Protein AF-A0A519S157-F1 (afdb_monomer_lite)

Radius of gyration: 17.1 Å; chains: 1; bounding box: 43×24×49 Å

Structure (mmCIF, N/CA/C/O backbone):
data_AF-A0A519S157-F1
#
_entry.id   AF-A0A519S157-F1
#
loop_
_atom_site.group_PDB
_atom_site.id
_atom_site.type_symbol
_atom_site.label_atom_id
_atom_site.label_alt_id
_atom_site.label_comp_id
_atom_site.label_asym_id
_atom_site.label_entity_id
_atom_site.label_seq_id
_atom_site.pdbx_PDB_ins_code
_atom_site.Cartn_x
_atom_site.Cartn_y
_atom_site.Cartn_z
_atom_site.occupancy
_atom_site.B_iso_or_equiv
_atom_site.auth_seq_id
_atom_site.auth_comp_id
_atom_site.auth_asym_id
_atom_site.auth_atom_id
_atom_site.pdbx_PDB_model_num
ATOM 1 N N . MET A 1 1 ? 5.320 10.542 27.403 1.00 46.16 1 MET A N 1
ATOM 2 C CA . MET A 1 1 ? 4.345 10.479 26.298 1.00 46.16 1 MET A CA 1
ATOM 3 C C . MET A 1 1 ? 3.228 9.518 26.673 1.00 46.16 1 MET A C 1
ATOM 5 O O . MET A 1 1 ? 3.499 8.552 27.375 1.00 46.16 1 MET A O 1
ATOM 9 N N . SER A 1 2 ? 1.972 9.806 26.316 1.00 42.75 2 SER A N 1
ATOM 10 C CA . SER A 1 2 ? 0.871 8.873 26.590 1.00 42.75 2 SER A CA 1
ATOM 11 C C . SER A 1 2 ? 1.069 7.610 25.748 1.00 42.75 2 SER A C 1
ATOM 13 O O . SER A 1 2 ? 1.228 7.759 24.534 1.00 42.75 2 SER A O 1
ATOM 15 N N . PRO A 1 3 ? 1.040 6.398 26.328 1.00 54.56 3 PRO A N 1
ATOM 16 C CA . PRO A 1 3 ? 1.177 5.179 25.544 1.00 54.56 3 PRO A CA 1
ATOM 17 C C . PRO A 1 3 ? 0.102 5.160 24.453 1.00 54.56 3 PRO A C 1
ATOM 19 O O . PRO A 1 3 ? -1.083 5.372 24.733 1.00 54.56 3 PRO A O 1
ATOM 22 N N . ASN A 1 4 ? 0.523 4.974 23.198 1.00 62.78 4 ASN A N 1
ATOM 23 C CA . ASN A 1 4 ? -0.400 4.874 22.073 1.00 62.78 4 ASN A CA 1
ATOM 24 C C . ASN A 1 4 ? -1.435 3.787 22.382 1.00 62.78 4 ASN A C 1
ATOM 26 O O . ASN A 1 4 ? -1.104 2.705 22.860 1.00 62.78 4 ASN A O 1
ATOM 30 N N . LYS A 1 5 ? -2.716 4.077 22.155 1.00 68.06 5 LYS A N 1
ATOM 31 C CA . LYS A 1 5 ? -3.779 3.110 22.436 1.00 68.06 5 LYS A CA 1
ATOM 32 C C . LYS A 1 5 ? -3.758 2.023 21.361 1.00 68.06 5 LYS A C 1
ATOM 34 O O . LYS A 1 5 ? -3.735 2.335 20.172 1.00 68.06 5 LYS A O 1
ATOM 39 N N . ARG A 1 6 ? -3.803 0.748 21.765 1.00 70.00 6 ARG A N 1
ATOM 40 C CA . ARG A 1 6 ? -3.914 -0.379 20.823 1.00 70.00 6 ARG A CA 1
ATOM 41 C C . ARG A 1 6 ? -5.154 -0.204 19.939 1.00 70.00 6 ARG A C 1
ATOM 43 O O . ARG A 1 6 ? -6.242 0.090 20.438 1.00 70.00 6 ARG A O 1
ATOM 50 N N . LEU A 1 7 ? -4.985 -0.405 18.633 1.00 73.69 7 LEU A N 1
ATOM 51 C CA . LEU A 1 7 ? -6.101 -0.421 17.692 1.00 73.69 7 LEU A CA 1
ATOM 52 C C . LEU A 1 7 ? -6.994 -1.627 17.982 1.00 73.69 7 LEU A C 1
ATOM 54 O O . LEU A 1 7 ? -6.506 -2.746 18.142 1.00 73.69 7 LEU A O 1
ATOM 58 N N . VAL A 1 8 ? -8.302 -1.393 18.039 1.00 75.62 8 VAL A N 1
ATOM 59 C CA . VAL A 1 8 ? -9.290 -2.439 18.311 1.00 75.62 8 VAL A CA 1
ATOM 60 C C . VAL A 1 8 ? -9.850 -2.949 16.989 1.00 75.62 8 VAL A C 1
ATOM 62 O O . VAL A 1 8 ? -10.338 -2.177 16.157 1.00 75.62 8 VAL A O 1
ATOM 65 N N . VAL A 1 9 ? -9.784 -4.266 16.800 1.00 76.88 9 VAL A N 1
ATOM 66 C CA . VAL A 1 9 ? -10.359 -4.938 15.630 1.00 76.88 9 VAL A CA 1
ATOM 67 C C . VAL A 1 9 ? -11.872 -4.696 15.599 1.00 76.88 9 VAL A C 1
ATOM 69 O O . VAL A 1 9 ? -12.538 -4.738 16.628 1.00 76.88 9 VAL A O 1
ATOM 72 N N . GLY A 1 10 ? -12.414 -4.392 14.417 1.00 76.38 10 GLY A N 1
ATOM 73 C CA . GLY A 1 10 ? -13.846 -4.127 14.226 1.00 76.38 10 GLY A CA 1
ATOM 74 C C . GLY A 1 10 ? -14.266 -2.655 14.309 1.00 76.38 10 GLY A C 1
ATOM 75 O O . GLY A 1 10 ? -15.395 -2.341 13.956 1.00 76.38 10 GLY A O 1
ATOM 76 N N . GLN A 1 11 ? -13.374 -1.722 14.673 1.00 82.81 11 GLN A N 1
ATOM 77 C CA . GLN A 1 11 ? -13.687 -0.278 14.662 1.00 82.81 11 GLN A CA 1
ATOM 78 C C . GLN A 1 11 ? -13.538 0.392 13.280 1.00 82.81 11 GLN A C 1
ATOM 80 O O . GLN A 1 11 ? -13.684 1.608 13.160 1.00 82.81 11 GLN A O 1
ATOM 85 N N . GLY A 1 12 ? -13.180 -0.366 12.240 1.00 82.69 12 GLY A N 1
ATOM 86 C CA . GLY A 1 12 ? -12.928 0.127 10.878 1.00 82.69 12 GLY A CA 1
ATOM 87 C C . GLY A 1 12 ? -11.591 0.853 10.680 1.00 82.69 12 GLY A C 1
ATOM 88 O O . GLY A 1 12 ? -11.103 0.913 9.560 1.00 82.69 12 GLY A O 1
ATOM 89 N N . GLN A 1 13 ? -10.929 1.312 11.748 1.00 85.12 13 GLN A N 1
ATOM 90 C CA . GLN A 1 13 ? -9.634 2.007 11.658 1.00 85.12 13 GLN A CA 1
ATOM 91 C C . GLN A 1 13 ? -8.545 1.172 10.968 1.00 85.12 13 GLN A C 1
ATOM 93 O O . GLN A 1 13 ? -7.842 1.681 10.103 1.00 85.12 13 GLN A O 1
ATOM 98 N N . ILE A 1 14 ? -8.432 -0.116 11.316 1.00 86.88 14 ILE A N 1
ATOM 99 C CA . ILE A 1 14 ? -7.435 -1.027 10.729 1.00 86.88 14 ILE A CA 1
ATOM 100 C C . ILE A 1 14 ? -7.670 -1.176 9.223 1.00 86.88 14 ILE A C 1
ATOM 102 O O . ILE A 1 14 ? -6.740 -1.014 8.442 1.00 86.88 14 ILE A O 1
ATOM 106 N N . SER A 1 15 ? -8.918 -1.410 8.807 1.00 88.62 15 SER A N 1
ATOM 107 C CA . SER A 1 15 ? -9.288 -1.486 7.390 1.00 88.62 15 SER A CA 1
ATOM 108 C C . SER A 1 15 ? -8.982 -0.174 6.659 1.00 88.62 15 SER A C 1
ATOM 110 O O . SER A 1 15 ? -8.485 -0.199 5.539 1.00 88.62 15 SER A O 1
ATOM 112 N N . GLY A 1 16 ? -9.192 0.975 7.309 1.00 90.00 16 GLY A N 1
ATOM 113 C CA . GLY A 1 16 ? -8.813 2.280 6.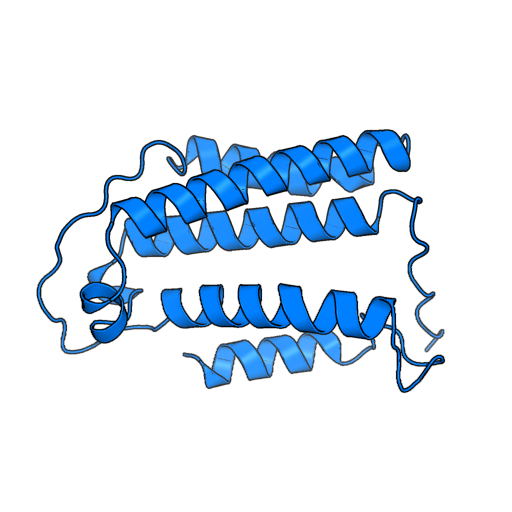764 1.00 90.00 16 GLY A CA 1
ATOM 114 C C . GLY A 1 16 ? -7.310 2.403 6.515 1.00 90.00 16 GLY A C 1
ATOM 115 O O . GLY A 1 16 ? -6.901 2.800 5.428 1.00 90.00 16 GLY A O 1
ATOM 116 N N . TYR A 1 17 ? -6.481 2.005 7.485 1.00 90.38 17 TYR A N 1
ATOM 117 C CA . TYR A 1 17 ? -5.025 2.020 7.324 1.00 90.38 17 TYR A CA 1
ATOM 118 C C . TYR A 1 17 ? -4.538 1.058 6.239 1.00 90.38 17 TYR A C 1
ATOM 120 O O . TYR A 1 17 ? -3.687 1.446 5.445 1.00 90.38 17 TYR A O 1
ATOM 128 N N . ILE A 1 18 ? -5.106 -0.150 6.154 1.00 91.06 18 ILE A N 1
ATOM 129 C CA . ILE A 1 18 ? -4.779 -1.113 5.090 1.00 91.06 18 ILE A CA 1
ATOM 130 C C . ILE A 1 18 ? -5.131 -0.530 3.717 1.00 91.06 18 ILE A C 1
ATOM 132 O O . ILE A 1 18 ? -4.332 -0.615 2.789 1.00 91.06 18 ILE A O 1
ATOM 136 N N . SER A 1 19 ? -6.297 0.108 3.590 1.00 93.94 19 SER A N 1
ATOM 137 C CA . SER A 1 19 ? -6.708 0.760 2.345 1.00 93.94 19 SER A CA 1
ATOM 138 C C . SER A 1 19 ? -5.722 1.848 1.912 1.00 93.94 19 SER A C 1
ATOM 140 O O . SER A 1 19 ? -5.264 1.833 0.770 1.00 93.94 19 SER A O 1
ATOM 142 N N . ILE A 1 20 ? -5.347 2.746 2.832 1.00 93.75 20 ILE A N 1
ATOM 143 C CA . ILE A 1 20 ? -4.366 3.808 2.568 1.00 93.75 20 ILE A CA 1
ATOM 144 C C . ILE A 1 20 ? -3.022 3.206 2.157 1.00 93.75 20 ILE A C 1
ATOM 146 O O . ILE A 1 20 ? -2.451 3.633 1.160 1.00 93.75 20 ILE A O 1
ATOM 150 N N . PHE A 1 21 ? -2.539 2.206 2.894 1.00 93.94 21 PHE A N 1
ATOM 151 C CA . PHE A 1 21 ? -1.276 1.533 2.606 1.00 93.94 21 PHE A CA 1
ATOM 152 C C . PHE A 1 21 ? -1.256 0.952 1.187 1.00 93.94 21 PHE A C 1
ATOM 154 O O . PHE A 1 21 ? -0.382 1.299 0.398 1.00 93.94 21 PHE A O 1
ATOM 161 N N . LEU A 1 22 ? -2.266 0.155 0.827 1.00 94.69 22 LEU A N 1
ATOM 162 C CA . LEU A 1 22 ? -2.370 -0.439 -0.508 1.00 94.69 22 LEU A CA 1
ATOM 163 C C . LEU A 1 22 ? -2.496 0.620 -1.613 1.00 94.69 22 LEU A C 1
ATOM 165 O O . LEU A 1 22 ? -1.893 0.468 -2.670 1.00 94.69 22 LEU A O 1
ATOM 169 N N . ALA A 1 23 ? -3.231 1.710 -1.368 1.00 94.38 23 ALA A N 1
ATOM 170 C CA . ALA A 1 23 ? -3.355 2.800 -2.334 1.00 94.38 23 ALA A CA 1
ATOM 171 C C . ALA A 1 23 ? -2.022 3.526 -2.569 1.00 94.38 23 ALA A C 1
ATOM 173 O O . ALA A 1 23 ? -1.694 3.857 -3.706 1.00 94.38 23 ALA A O 1
ATOM 174 N N . VAL A 1 24 ? -1.237 3.755 -1.510 1.00 95.06 24 VAL A N 1
ATOM 175 C CA . VAL A 1 24 ? 0.100 4.356 -1.623 1.00 95.06 24 VAL A CA 1
ATOM 176 C C . VAL A 1 24 ? 1.036 3.439 -2.408 1.00 95.06 24 VAL A C 1
ATOM 178 O O . VAL A 1 24 ? 1.716 3.918 -3.311 1.00 95.06 24 VAL A O 1
ATOM 181 N N . LEU A 1 25 ? 1.038 2.131 -2.129 1.00 94.19 25 LEU A N 1
ATOM 182 C CA . LEU A 1 25 ? 1.843 1.177 -2.899 1.00 94.19 25 LEU A CA 1
ATOM 183 C C . LEU A 1 25 ? 1.433 1.140 -4.375 1.00 94.19 25 LEU A C 1
ATOM 185 O O . LEU A 1 25 ? 2.304 1.134 -5.240 1.00 94.19 25 LEU A O 1
ATOM 189 N N . ALA A 1 26 ? 0.131 1.178 -4.673 1.00 92.88 26 ALA A N 1
ATOM 190 C CA . ALA A 1 26 ? -0.359 1.243 -6.048 1.00 92.88 26 ALA A CA 1
ATOM 191 C C . ALA A 1 26 ? 0.129 2.516 -6.762 1.00 92.88 26 ALA A C 1
ATOM 193 O O . ALA A 1 26 ? 0.634 2.438 -7.878 1.00 92.88 26 ALA A O 1
ATOM 194 N N . LEU A 1 27 ? 0.065 3.680 -6.104 1.00 93.56 27 LEU A N 1
ATOM 195 C CA . LEU A 1 27 ? 0.595 4.934 -6.654 1.00 93.56 27 LEU A CA 1
ATOM 196 C C . LEU A 1 27 ? 2.100 4.851 -6.939 1.00 93.56 27 LEU A C 1
ATOM 198 O O . LEU A 1 27 ? 2.539 5.270 -8.009 1.00 93.56 27 LEU A O 1
ATOM 202 N N . LEU A 1 28 ? 2.886 4.289 -6.016 1.00 92.00 28 LEU A N 1
ATOM 203 C CA . LEU A 1 28 ? 4.321 4.092 -6.228 1.00 92.00 28 LEU A CA 1
ATOM 204 C C . LEU A 1 28 ? 4.593 3.103 -7.368 1.00 92.00 28 LEU A C 1
ATOM 206 O O . LEU A 1 28 ? 5.463 3.349 -8.199 1.00 92.00 28 LEU A O 1
ATOM 210 N N . GLY A 1 29 ? 3.816 2.026 -7.470 1.00 89.56 29 GLY A N 1
ATOM 211 C CA . GLY A 1 29 ? 3.963 1.068 -8.558 1.00 89.56 29 GLY A CA 1
ATOM 212 C C . GLY A 1 29 ? 3.621 1.675 -9.925 1.00 89.56 29 GLY A C 1
ATOM 213 O O . GLY A 1 29 ? 4.321 1.396 -10.892 1.00 89.56 29 GLY A O 1
ATOM 214 N N . ILE A 1 30 ? 2.635 2.577 -10.029 1.00 89.81 30 ILE A N 1
ATOM 215 C CA . ILE A 1 30 ? 2.366 3.320 -11.280 1.00 89.81 30 ILE A CA 1
ATOM 216 C C . ILE A 1 30 ? 3.589 4.132 -11.710 1.00 89.81 30 ILE A C 1
ATOM 218 O O . ILE A 1 30 ? 3.881 4.209 -12.907 1.00 89.81 30 ILE A O 1
ATOM 222 N N . LEU A 1 31 ? 4.318 4.724 -10.757 1.00 88.38 31 LEU A N 1
ATOM 223 C CA . LEU A 1 31 ? 5.572 5.411 -11.062 1.00 88.38 31 LEU A CA 1
ATOM 224 C C . LEU A 1 31 ? 6.602 4.426 -11.623 1.00 88.38 31 LEU A C 1
ATOM 226 O O . LEU A 1 31 ? 7.231 4.742 -12.633 1.00 88.38 31 LEU A O 1
ATOM 230 N N . CYS A 1 32 ? 6.721 3.226 -11.042 1.00 86.81 32 CYS A N 1
ATOM 231 C CA . CYS A 1 32 ? 7.585 2.167 -11.572 1.00 86.81 32 CYS A CA 1
ATOM 232 C C . CYS A 1 32 ? 7.224 1.790 -13.016 1.00 86.81 32 CYS A C 1
ATOM 234 O O . CYS A 1 32 ? 8.119 1.614 -13.837 1.00 86.81 32 CYS A O 1
ATOM 236 N N . PHE A 1 33 ? 5.936 1.737 -13.359 1.00 82.75 33 PHE A N 1
ATOM 237 C CA . PHE A 1 33 ? 5.489 1.448 -14.724 1.00 82.75 33 PHE A CA 1
ATOM 238 C C . PHE A 1 33 ? 5.683 2.605 -15.713 1.00 82.75 33 PHE A C 1
ATOM 240 O O . PHE A 1 33 ? 5.932 2.358 -16.893 1.00 82.75 33 PHE A O 1
ATOM 247 N N . HIS A 1 34 ? 5.616 3.859 -15.259 1.00 84.25 34 HIS A N 1
ATOM 248 C CA . HIS A 1 34 ? 5.910 5.027 -16.100 1.00 84.25 34 HIS A CA 1
ATOM 249 C C . HIS A 1 34 ? 7.412 5.216 -16.341 1.00 84.25 34 HIS A C 1
ATOM 251 O O . HIS A 1 34 ? 7.820 5.618 -17.433 1.00 84.25 34 HIS A O 1
ATOM 257 N N . TYR A 1 35 ? 8.242 4.918 -15.337 1.00 83.38 35 TYR A N 1
ATOM 258 C CA . TYR A 1 35 ? 9.698 5.074 -15.399 1.00 83.38 35 TYR A CA 1
ATOM 259 C C . TYR A 1 35 ? 10.448 3.769 -15.097 1.00 83.38 35 TYR A C 1
ATOM 261 O O . TYR A 1 35 ? 11.332 3.754 -14.233 1.00 83.38 35 TYR A O 1
ATOM 269 N N . PRO A 1 36 ? 10.168 2.682 -15.839 1.00 79.88 36 PRO A N 1
ATOM 270 C CA . PRO A 1 36 ? 10.721 1.363 -15.557 1.00 79.88 36 PRO A CA 1
ATOM 271 C C . PRO A 1 36 ? 12.245 1.376 -15.567 1.00 79.88 36 PRO A C 1
ATOM 273 O O . PRO A 1 36 ? 12.866 0.830 -14.666 1.00 79.88 36 PRO A O 1
ATOM 276 N N . GLU A 1 37 ? 12.870 2.087 -16.505 1.00 79.19 37 GLU A N 1
ATOM 277 C CA . GLU A 1 37 ? 14.333 2.097 -16.652 1.00 79.19 37 GLU A CA 1
ATOM 278 C C . GLU A 1 37 ? 15.065 2.646 -15.424 1.00 79.19 37 GLU A C 1
ATOM 280 O O . GLU A 1 37 ? 16.193 2.238 -15.163 1.00 79.19 37 GLU A O 1
ATOM 285 N N . LYS A 1 38 ? 14.418 3.559 -14.689 1.00 80.88 38 LYS A N 1
ATOM 286 C CA . LYS A 1 38 ? 15.003 4.261 -13.545 1.00 80.88 38 LYS A CA 1
ATOM 287 C C . LYS A 1 38 ? 14.545 3.700 -12.208 1.00 80.88 38 LYS A C 1
ATOM 289 O O . LYS A 1 38 ? 15.298 3.823 -11.259 1.00 80.88 38 LYS A O 1
ATOM 294 N N . LEU A 1 39 ? 13.334 3.148 -12.124 1.00 81.38 39 LEU A N 1
ATOM 295 C CA . LEU A 1 39 ? 12.687 2.786 -10.855 1.00 81.38 39 LEU A CA 1
ATOM 296 C C . LEU A 1 39 ? 12.547 1.273 -10.626 1.00 81.38 39 LEU A C 1
ATOM 298 O O . LEU A 1 39 ? 12.030 0.865 -9.590 1.00 81.38 39 LEU A O 1
ATOM 302 N N . THR A 1 40 ? 12.954 0.445 -11.594 1.00 78.44 40 THR A N 1
ATOM 303 C CA . THR A 1 40 ? 12.827 -1.016 -11.486 1.00 78.44 40 THR A CA 1
ATOM 304 C C . THR A 1 40 ? 14.160 -1.728 -11.623 1.00 78.44 40 THR A C 1
ATOM 306 O O . THR A 1 40 ? 15.009 -1.328 -12.429 1.00 78.44 40 THR A O 1
ATOM 309 N N . THR A 1 41 ? 14.307 -2.807 -10.866 1.00 76.50 41 THR A N 1
ATOM 310 C CA . THR A 1 41 ? 15.513 -3.623 -10.773 1.00 76.50 41 THR A CA 1
ATOM 311 C C . THR A 1 41 ? 15.586 -4.612 -11.946 1.00 76.50 41 THR A C 1
ATOM 313 O O . THR A 1 41 ? 14.629 -5.351 -12.186 1.00 76.50 41 THR A O 1
ATOM 316 N N . PRO A 1 42 ? 16.694 -4.666 -12.712 1.00 67.69 42 PRO A N 1
ATOM 317 C CA . PRO A 1 42 ? 16.804 -5.519 -13.894 1.00 67.69 42 PRO A CA 1
ATOM 318 C C . PRO A 1 42 ? 16.6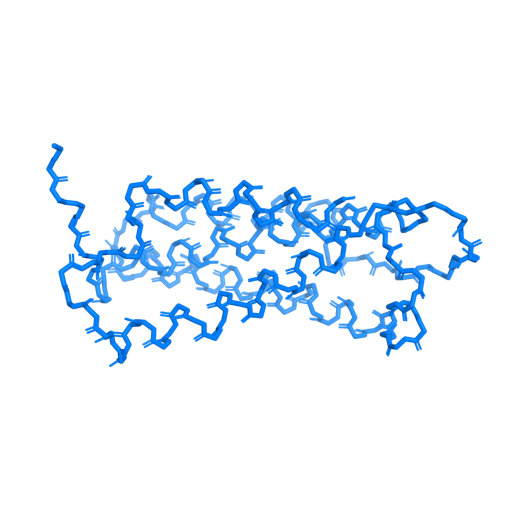18 -7.013 -13.609 1.00 67.69 42 PRO A C 1
ATOM 320 O O . PRO A 1 42 ? 16.013 -7.695 -14.432 1.00 67.69 42 PRO A O 1
ATOM 323 N N . GLU A 1 43 ? 17.086 -7.517 -12.459 1.00 65.88 43 GLU A N 1
ATOM 324 C CA . GLU A 1 43 ? 16.916 -8.933 -12.092 1.00 65.88 43 GLU A CA 1
ATOM 325 C C . GLU A 1 43 ? 15.437 -9.308 -11.906 1.00 65.88 43 GLU A C 1
ATOM 327 O O . GLU A 1 43 ? 15.009 -10.405 -12.259 1.00 65.88 43 GLU A O 1
ATOM 332 N N . PHE A 1 44 ? 14.629 -8.367 -11.418 1.00 63.38 44 PHE A N 1
ATOM 333 C CA . PHE A 1 44 ? 13.197 -8.556 -11.203 1.00 63.38 44 PHE A CA 1
ATOM 334 C C . PHE A 1 44 ? 12.399 -8.595 -12.511 1.00 63.38 44 PHE A C 1
ATOM 336 O O . PHE A 1 44 ? 11.380 -9.282 -12.589 1.00 63.38 44 PHE A O 1
ATOM 343 N N . ARG A 1 45 ? 12.904 -7.950 -13.571 1.00 65.25 45 ARG A N 1
ATOM 344 C CA . ARG A 1 45 ? 12.305 -7.998 -14.918 1.00 65.25 45 ARG A CA 1
ATOM 345 C C . ARG A 1 45 ? 12.477 -9.352 -15.608 1.00 65.25 45 ARG A C 1
ATOM 347 O O . ARG A 1 45 ? 11.722 -9.655 -16.523 1.00 65.25 45 ARG A O 1
ATOM 354 N N . GLU A 1 46 ? 13.465 -10.152 -15.201 1.00 63.34 46 GLU A N 1
ATOM 355 C CA . GLU A 1 46 ? 13.669 -11.503 -15.745 1.00 63.34 46 GLU A CA 1
ATOM 356 C C . GLU A 1 46 ? 12.764 -12.543 -15.062 1.00 63.34 46 GLU A C 1
ATOM 358 O O . GLU A 1 46 ? 12.445 -13.568 -15.663 1.00 63.34 46 GLU A O 1
ATOM 363 N N . ILE A 1 47 ? 12.328 -12.277 -13.825 1.00 66.69 47 ILE A N 1
ATOM 364 C CA . ILE A 1 47 ? 11.543 -13.215 -13.008 1.00 66.69 47 ILE A CA 1
ATOM 365 C C . ILE A 1 47 ? 10.042 -12.912 -13.087 1.00 66.69 47 ILE A C 1
ATOM 367 O O . ILE A 1 47 ? 9.227 -13.837 -13.128 1.00 66.69 47 ILE A O 1
ATOM 371 N N . TYR A 1 48 ? 9.655 -11.636 -13.101 1.00 67.88 48 TYR A N 1
ATOM 372 C CA . TYR A 1 48 ? 8.251 -11.240 -13.132 1.00 67.88 48 TYR A CA 1
ATOM 373 C C . TYR A 1 48 ? 7.792 -10.887 -14.540 1.00 67.88 48 TYR A C 1
ATOM 375 O O . TYR A 1 48 ? 8.309 -9.974 -15.180 1.00 67.88 48 TYR A O 1
ATOM 383 N N . THR A 1 49 ? 6.764 -11.596 -15.010 1.00 71.50 49 THR A N 1
ATOM 384 C CA . THR A 1 49 ? 6.074 -11.235 -16.248 1.00 71.50 49 THR A CA 1
ATOM 385 C C . THR A 1 49 ? 5.261 -9.961 -16.042 1.00 71.50 49 THR A C 1
ATOM 387 O O . THR A 1 49 ? 4.745 -9.700 -14.951 1.00 71.50 49 THR A O 1
ATOM 390 N N . LYS A 1 50 ? 5.112 -9.181 -17.115 1.00 74.56 50 LYS A N 1
ATOM 391 C CA . LYS A 1 50 ? 4.279 -7.969 -17.157 1.00 74.56 50 LYS A CA 1
ATOM 392 C C . LYS A 1 50 ? 2.878 -8.237 -16.611 1.00 74.56 50 LYS A C 1
ATOM 394 O O . LYS A 1 50 ? 2.453 -7.567 -15.676 1.00 74.56 50 LYS A O 1
ATOM 399 N N . ASP A 1 51 ? 2.262 -9.316 -17.087 1.00 79.06 51 ASP A N 1
ATOM 400 C CA . ASP A 1 51 ? 0.945 -9.786 -16.663 1.00 79.06 51 ASP A CA 1
ATOM 401 C C . ASP A 1 51 ? 0.862 -9.991 -15.142 1.00 79.06 51 ASP A C 1
ATOM 403 O O . ASP A 1 51 ? -0.129 -9.629 -14.512 1.00 79.06 51 ASP A O 1
ATOM 407 N N . SER A 1 52 ? 1.915 -10.531 -14.515 1.00 83.25 52 SER A N 1
ATOM 408 C CA . SER A 1 52 ? 1.935 -10.748 -13.062 1.00 83.25 52 SER A CA 1
ATOM 409 C C . SER A 1 52 ? 1.916 -9.426 -12.293 1.00 83.25 52 SER A C 1
ATOM 411 O O . SER A 1 52 ? 1.239 -9.313 -11.270 1.00 83.25 52 SER A O 1
ATOM 413 N N . MET A 1 53 ? 2.642 -8.417 -12.780 1.00 82.88 53 MET A N 1
ATOM 414 C CA . MET A 1 53 ? 2.694 -7.094 -12.154 1.00 82.88 53 MET A CA 1
ATOM 415 C C . MET A 1 53 ? 1.407 -6.296 -12.392 1.00 82.88 53 MET A C 1
ATOM 417 O O . MET A 1 53 ? 0.951 -5.598 -11.487 1.00 82.88 53 MET A O 1
ATOM 421 N N . GLU A 1 54 ? 0.782 -6.441 -13.561 1.00 85.75 54 GLU A N 1
ATOM 422 C CA . GLU A 1 54 ? -0.538 -5.872 -13.858 1.00 85.75 54 GLU A CA 1
ATOM 423 C C . GLU A 1 54 ? -1.620 -6.477 -12.953 1.00 85.75 54 GLU A C 1
ATOM 425 O O . GLU A 1 54 ? -2.398 -5.745 -12.335 1.00 85.75 54 GLU A O 1
ATOM 430 N N . VAL A 1 55 ? -1.623 -7.803 -12.776 1.00 89.00 55 VAL A N 1
ATOM 431 C CA . VAL A 1 55 ? -2.536 -8.488 -11.847 1.00 89.00 55 VAL A CA 1
ATOM 432 C C . VAL A 1 55 ? -2.285 -8.061 -10.401 1.00 89.00 55 VAL A C 1
ATOM 434 O O . VAL A 1 55 ? -3.243 -7.847 -9.656 1.00 89.00 55 VAL A O 1
ATOM 437 N N . LEU A 1 56 ? -1.024 -7.900 -9.991 1.00 88.69 56 LEU A N 1
ATOM 438 C CA . LEU A 1 56 ? -0.684 -7.430 -8.648 1.00 88.69 56 LEU A CA 1
ATOM 439 C C . LEU A 1 56 ? -1.167 -5.992 -8.413 1.00 88.69 56 LEU A C 1
ATOM 441 O O . LEU A 1 56 ? -1.749 -5.708 -7.364 1.00 88.69 56 LEU A O 1
ATOM 445 N N . MET A 1 57 ? -0.980 -5.106 -9.394 1.00 89.81 57 MET A N 1
ATOM 446 C CA . MET A 1 57 ? -1.472 -3.727 -9.359 1.00 89.81 57 MET A CA 1
ATOM 447 C C . MET A 1 57 ? -2.999 -3.690 -9.252 1.00 89.81 57 MET A C 1
ATOM 449 O O . MET A 1 57 ? -3.551 -3.054 -8.348 1.00 89.81 57 MET A O 1
ATOM 453 N N . LEU A 1 58 ? -3.683 -4.431 -10.127 1.00 91.50 58 LEU A N 1
ATOM 454 C CA . LEU A 1 58 ? -5.137 -4.562 -10.130 1.00 91.50 58 LEU A CA 1
ATOM 455 C C . LEU A 1 58 ? -5.645 -5.090 -8.782 1.00 91.50 58 LEU A C 1
ATOM 457 O O . LEU A 1 58 ? -6.547 -4.505 -8.180 1.00 91.50 58 LEU A O 1
ATOM 461 N N . GLY A 1 59 ? -5.032 -6.164 -8.280 1.00 92.88 59 GLY A N 1
ATOM 462 C CA . GLY A 1 59 ? -5.350 -6.761 -6.987 1.00 92.88 59 GLY A CA 1
ATOM 463 C C . GLY A 1 59 ? -5.156 -5.781 -5.832 1.00 92.88 59 GLY A C 1
ATOM 464 O O . GLY A 1 59 ? -6.033 -5.670 -4.975 1.00 92.88 59 GLY A O 1
ATOM 465 N N . GLY A 1 60 ? -4.062 -5.014 -5.837 1.00 92.81 60 GLY A N 1
ATOM 466 C CA . GLY A 1 60 ? -3.775 -3.983 -4.838 1.00 92.81 60 GLY A CA 1
ATOM 467 C C . GLY A 1 60 ? -4.813 -2.859 -4.824 1.00 92.81 60 GLY A C 1
ATOM 468 O O . GLY A 1 60 ? -5.306 -2.486 -3.756 1.00 92.81 60 GLY A O 1
ATOM 469 N N . VAL A 1 61 ? -5.211 -2.362 -5.999 1.00 93.56 61 VAL A N 1
ATOM 470 C CA . VAL A 1 61 ? -6.242 -1.319 -6.135 1.00 93.56 61 VAL A CA 1
ATOM 471 C C . VAL A 1 61 ? -7.614 -1.832 -5.695 1.00 93.56 61 VAL A C 1
ATOM 473 O O . VAL A 1 61 ? -8.286 -1.175 -4.893 1.00 93.56 61 VAL A O 1
ATOM 476 N N . ILE A 1 62 ? -8.026 -3.018 -6.157 1.00 94.81 62 ILE A N 1
ATOM 477 C CA . ILE A 1 62 ? -9.304 -3.634 -5.765 1.00 94.81 62 ILE A CA 1
ATOM 478 C C . ILE A 1 62 ? -9.342 -3.865 -4.253 1.00 94.81 62 ILE A C 1
ATOM 480 O O . ILE A 1 62 ? -10.319 -3.498 -3.594 1.00 94.81 62 ILE A O 1
ATOM 484 N N . ALA A 1 63 ? -8.272 -4.425 -3.684 1.00 94.81 63 ALA A N 1
ATOM 485 C CA . ALA A 1 63 ? -8.163 -4.635 -2.248 1.00 94.81 63 ALA A CA 1
ATOM 486 C C . ALA A 1 63 ? -8.215 -3.303 -1.485 1.00 94.81 63 ALA A C 1
ATOM 488 O O . ALA A 1 63 ? -8.924 -3.203 -0.482 1.00 94.81 63 ALA A O 1
ATOM 489 N N . SER A 1 64 ? -7.547 -2.255 -1.977 1.00 94.38 64 SER A N 1
ATOM 490 C CA . SER A 1 64 ? -7.610 -0.927 -1.365 1.00 94.38 64 SER A CA 1
ATOM 491 C C . SER A 1 64 ? -9.041 -0.383 -1.311 1.00 94.38 64 SER A C 1
ATOM 493 O O . SER A 1 64 ? -9.487 0.039 -0.236 1.00 94.38 64 SER A O 1
ATOM 495 N N . PHE A 1 65 ? -9.797 -0.456 -2.412 1.00 94.12 65 PHE A N 1
ATOM 496 C CA . PHE A 1 65 ? -11.205 -0.049 -2.436 1.00 94.12 65 PHE A CA 1
ATOM 497 C C . PHE A 1 65 ? -12.073 -0.892 -1.504 1.00 94.12 65 PHE A C 1
ATOM 499 O O . PHE A 1 65 ? -12.882 -0.340 -0.752 1.00 94.12 65 PHE A O 1
ATOM 506 N N . PHE A 1 66 ? -11.880 -2.212 -1.506 1.00 95.62 66 PHE A N 1
ATOM 507 C CA . PHE A 1 66 ? -12.590 -3.127 -0.617 1.00 95.62 66 PHE A CA 1
ATOM 508 C C . PHE A 1 66 ? -12.369 -2.761 0.857 1.00 95.62 66 PHE A C 1
ATOM 510 O O . PHE A 1 66 ? -13.330 -2.616 1.615 1.00 95.62 66 PHE A O 1
ATOM 517 N N . PHE A 1 67 ? -11.118 -2.534 1.265 1.00 93.62 67 PHE A N 1
ATOM 518 C CA . PHE A 1 67 ? -10.794 -2.153 2.639 1.00 93.62 67 PHE A CA 1
ATOM 519 C C . PHE A 1 67 ? -11.277 -0.742 3.000 1.00 93.62 67 PHE A C 1
ATOM 521 O O . PHE A 1 67 ? -11.688 -0.521 4.144 1.00 93.62 67 PHE A O 1
ATOM 528 N N . ALA A 1 68 ? -11.302 0.197 2.048 1.00 92.44 68 ALA A N 1
ATOM 529 C CA . ALA A 1 68 ? -11.905 1.517 2.243 1.00 92.44 68 ALA A CA 1
ATOM 530 C C . ALA A 1 68 ? -13.410 1.395 2.513 1.00 92.44 68 ALA A C 1
ATOM 532 O O . ALA A 1 68 ? -13.905 1.955 3.494 1.00 92.44 68 ALA A O 1
ATOM 533 N N . ALA A 1 69 ? -14.128 0.621 1.697 1.00 92.62 69 ALA A N 1
ATOM 534 C CA . ALA A 1 69 ? -15.552 0.364 1.892 1.00 92.62 69 ALA A CA 1
ATOM 535 C C . ALA A 1 69 ? -15.811 -0.337 3.236 1.00 92.62 69 ALA A C 1
ATOM 537 O O . ALA A 1 69 ? -16.649 0.113 4.022 1.00 92.62 69 ALA A O 1
ATOM 538 N N . LEU A 1 70 ? -15.029 -1.372 3.556 1.00 91.56 70 LEU A N 1
ATOM 539 C CA . LEU A 1 70 ? -15.115 -2.093 4.826 1.00 91.56 70 LEU A CA 1
ATOM 540 C C . LEU A 1 70 ? -14.868 -1.167 6.030 1.00 91.56 70 LEU A C 1
ATOM 542 O O . LEU A 1 70 ? -15.582 -1.251 7.028 1.00 91.56 70 LEU A O 1
ATOM 546 N N . SER A 1 71 ? -13.910 -0.241 5.927 1.00 91.56 71 SER A N 1
ATOM 547 C CA . SER A 1 71 ? -13.642 0.782 6.947 1.00 91.56 71 SER A CA 1
ATOM 548 C C . SER A 1 71 ? -14.860 1.667 7.207 1.00 91.56 71 SER A C 1
ATOM 550 O O . SER A 1 71 ? -15.212 1.912 8.366 1.00 91.56 71 SER A O 1
ATOM 552 N N . VAL A 1 72 ? -15.546 2.114 6.152 1.00 90.25 72 VAL A N 1
ATOM 553 C CA . VAL A 1 72 ? -16.759 2.938 6.275 1.00 90.25 72 VAL A CA 1
ATOM 554 C C . VAL A 1 72 ? -17.897 2.144 6.913 1.00 90.25 72 VAL A C 1
ATOM 556 O O . VAL A 1 72 ? -18.541 2.657 7.830 1.00 90.25 72 VAL A O 1
ATOM 559 N N . VAL A 1 73 ? -18.108 0.891 6.496 1.00 90.31 73 VAL A N 1
ATOM 560 C CA . VAL A 1 73 ? -19.159 0.018 7.049 1.00 90.31 73 VAL A CA 1
ATOM 561 C C . VAL A 1 73 ? -18.919 -0.270 8.535 1.00 90.31 73 VAL A C 1
ATOM 563 O O . VAL A 1 73 ? -19.832 -0.112 9.346 1.00 90.31 73 VAL A O 1
ATOM 566 N N . LEU A 1 74 ? -17.690 -0.631 8.916 1.00 88.38 74 LEU A N 1
ATOM 567 C CA . LEU A 1 74 ? -17.340 -0.973 10.299 1.00 88.38 74 LEU A CA 1
ATOM 568 C C . LEU A 1 74 ? -17.321 0.248 11.224 1.00 88.38 74 LEU A C 1
ATOM 570 O O . LEU A 1 74 ? -17.832 0.199 12.341 1.00 88.38 74 LEU A O 1
ATOM 574 N N . SER A 1 75 ? -16.737 1.360 10.774 1.00 87.38 75 SER A N 1
ATOM 575 C CA . SER A 1 75 ? -16.610 2.558 11.611 1.00 87.38 75 SER A CA 1
ATOM 576 C C . SER A 1 75 ? -17.874 3.420 11.639 1.00 87.38 75 SER A C 1
ATOM 578 O O . SER A 1 75 ? -17.981 4.308 12.492 1.00 87.38 75 SER A O 1
ATOM 580 N N . LYS A 1 76 ? -18.800 3.204 10.689 1.00 84.12 76 LYS A N 1
ATOM 581 C CA . LYS A 1 76 ? -19.959 4.065 10.384 1.00 84.12 76 LYS A CA 1
ATOM 582 C C . LYS A 1 76 ? -19.582 5.534 10.149 1.00 84.12 76 LYS A C 1
ATOM 584 O O . LYS A 1 76 ? -20.418 6.426 10.280 1.00 84.12 76 LYS A O 1
ATOM 589 N N . LYS A 1 77 ? -18.308 5.814 9.853 1.00 84.19 77 LYS A N 1
ATOM 590 C CA . LYS A 1 77 ? -17.759 7.164 9.704 1.00 84.19 77 LYS A CA 1
ATOM 591 C C . LYS A 1 77 ? -16.921 7.232 8.439 1.00 84.19 77 LYS A C 1
ATOM 593 O O . LYS A 1 77 ? -15.875 6.598 8.340 1.00 84.19 77 LYS A O 1
ATOM 598 N N . LEU A 1 78 ? -17.322 8.102 7.516 1.00 83.19 78 LEU A N 1
ATOM 599 C CA . LEU A 1 78 ? -16.625 8.281 6.240 1.00 83.19 78 LEU A CA 1
ATOM 600 C C . LEU A 1 78 ? -15.153 8.695 6.419 1.00 83.19 78 LEU A C 1
ATOM 602 O O . LEU A 1 78 ? -14.299 8.310 5.628 1.00 83.19 78 LEU A O 1
ATOM 606 N N . LYS A 1 79 ? -14.836 9.403 7.513 1.00 85.44 79 LYS A N 1
ATOM 607 C CA . LYS A 1 79 ? -13.493 9.931 7.802 1.00 85.44 79 LYS A CA 1
ATOM 608 C C . LYS A 1 79 ? -12.367 8.888 7.793 1.00 85.44 79 LYS A C 1
ATOM 610 O O . LYS A 1 79 ? -11.231 9.252 7.527 1.00 85.44 79 LYS A O 1
ATOM 615 N N . TRP A 1 80 ? -12.659 7.625 8.118 1.00 82.44 80 TRP A N 1
ATOM 616 C CA . TRP A 1 80 ? -11.635 6.576 8.219 1.00 82.44 80 TRP A CA 1
ATOM 617 C C . TRP A 1 80 ? -11.402 5.821 6.909 1.00 82.44 80 TRP A C 1
ATOM 619 O O . TRP A 1 80 ? -10.345 5.220 6.746 1.00 82.44 80 TRP A O 1
ATOM 629 N N . GLY A 1 81 ? -12.373 5.822 5.994 1.00 83.81 81 GLY A N 1
ATOM 630 C CA . GLY A 1 81 ? -12.248 5.170 4.686 1.00 83.81 81 GLY A CA 1
ATOM 631 C C . GLY A 1 81 ? -11.954 6.144 3.545 1.00 83.81 81 GLY A C 1
ATOM 632 O O . GLY A 1 81 ? -11.333 5.754 2.561 1.00 83.81 81 GLY A O 1
ATOM 633 N N . TRP A 1 82 ? -12.345 7.416 3.689 1.00 90.56 82 TRP A N 1
ATOM 634 C CA . TRP A 1 82 ? -12.208 8.431 2.642 1.00 90.56 82 TRP A CA 1
ATOM 635 C C . TRP A 1 82 ? -10.777 8.620 2.119 1.00 90.56 82 TRP A C 1
ATOM 637 O O . TRP A 1 82 ? -10.617 8.638 0.902 1.00 90.56 82 TRP A O 1
ATOM 647 N N . PRO A 1 83 ? -9.728 8.718 2.963 1.00 92.44 83 PRO A N 1
ATOM 648 C CA . PRO A 1 83 ? -8.378 8.938 2.448 1.00 92.44 83 PRO A CA 1
ATOM 649 C C . PRO A 1 83 ? -7.883 7.779 1.574 1.00 92.44 83 PRO A C 1
ATOM 651 O O . PR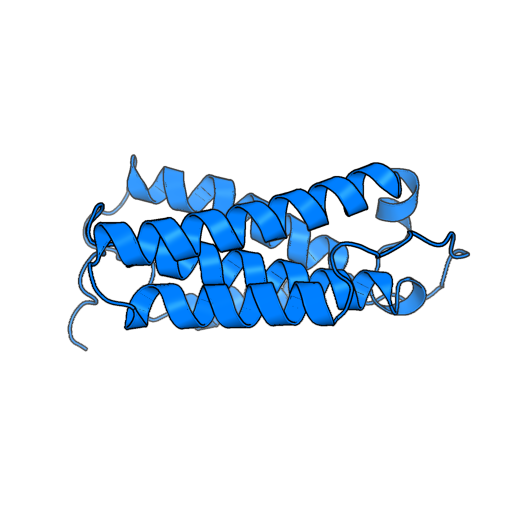O A 1 83 ? -7.312 8.016 0.516 1.00 92.44 83 PRO A O 1
ATOM 654 N N . GLY A 1 84 ? -8.144 6.532 1.986 1.00 90.19 84 GLY A N 1
ATOM 655 C CA . GLY A 1 84 ? -7.771 5.347 1.209 1.00 90.19 84 GLY A CA 1
ATOM 656 C C . GLY A 1 84 ? -8.533 5.275 -0.112 1.00 90.19 84 GLY A C 1
ATOM 657 O O . GLY A 1 84 ? -7.926 5.088 -1.161 1.00 90.19 84 GLY A O 1
ATOM 658 N N . PHE A 1 85 ? -9.840 5.552 -0.075 1.00 93.25 85 PHE A N 1
ATOM 659 C CA . PHE A 1 85 ? -10.666 5.648 -1.279 1.00 93.25 85 PHE A CA 1
ATOM 660 C C . PHE A 1 85 ? -10.157 6.722 -2.252 1.00 93.25 85 PHE A C 1
ATOM 662 O O . PHE A 1 85 ? -10.035 6.458 -3.444 1.00 93.25 85 PHE A O 1
ATOM 669 N N . ALA A 1 86 ? -9.839 7.922 -1.758 1.00 95.06 86 ALA A N 1
ATOM 670 C CA . ALA A 1 86 ? -9.366 9.029 -2.584 1.00 95.06 86 ALA A CA 1
ATOM 671 C C . ALA A 1 86 ? -8.014 8.719 -3.248 1.00 95.06 86 ALA A C 1
ATOM 673 O O . ALA A 1 86 ? -7.836 8.999 -4.431 1.00 95.06 86 ALA A O 1
ATOM 674 N N . LEU A 1 87 ? -7.082 8.103 -2.513 1.00 94.69 87 LEU A N 1
ATOM 675 C CA . LEU A 1 87 ? -5.787 7.685 -3.057 1.00 94.69 87 LEU A CA 1
ATOM 676 C C . LEU A 1 87 ? -5.935 6.551 -4.081 1.00 94.69 87 LEU A C 1
ATOM 678 O O . LEU A 1 87 ? -5.296 6.597 -5.128 1.00 94.69 87 LEU A O 1
ATOM 682 N N . ALA A 1 88 ? -6.803 5.569 -3.823 1.00 93.81 88 ALA A N 1
ATOM 683 C CA . ALA A 1 88 ? -7.081 4.491 -4.773 1.00 93.81 88 ALA A CA 1
ATOM 684 C C . ALA A 1 88 ? -7.753 5.021 -6.050 1.00 93.81 88 ALA A C 1
ATOM 686 O O . ALA A 1 88 ? -7.387 4.628 -7.155 1.00 93.81 88 ALA A O 1
ATOM 687 N N . ALA A 1 89 ? -8.688 5.967 -5.920 1.00 93.94 89 ALA A N 1
ATOM 688 C CA . ALA A 1 89 ? -9.301 6.645 -7.059 1.00 93.94 89 ALA A CA 1
ATOM 689 C C . ALA A 1 89 ? -8.269 7.441 -7.867 1.00 93.94 89 ALA A C 1
ATOM 691 O O . ALA A 1 89 ? -8.272 7.372 -9.094 1.00 93.94 89 ALA A O 1
ATOM 692 N N . LEU A 1 90 ? -7.350 8.138 -7.192 1.00 94.81 90 LEU A N 1
ATOM 693 C CA . LEU A 1 90 ? -6.244 8.822 -7.855 1.00 94.81 90 LEU A CA 1
ATOM 694 C C . LEU A 1 90 ? -5.356 7.837 -8.625 1.00 94.81 90 LEU A C 1
ATOM 696 O O . LEU A 1 90 ? -5.018 8.108 -9.771 1.00 94.81 90 LEU A O 1
ATOM 700 N N . ALA A 1 91 ? -5.033 6.681 -8.040 1.00 92.56 91 ALA A N 1
ATOM 701 C CA . ALA A 1 91 ? -4.271 5.634 -8.717 1.00 92.56 91 ALA A CA 1
ATOM 702 C C . ALA A 1 91 ? -4.974 5.164 -10.004 1.00 92.56 91 ALA A C 1
ATOM 704 O O . ALA A 1 91 ? -4.349 5.092 -11.059 1.00 92.56 91 ALA A O 1
ATOM 705 N N . VAL A 1 92 ? -6.288 4.925 -9.953 1.00 92.81 92 VAL A N 1
ATOM 706 C CA . VAL A 1 92 ?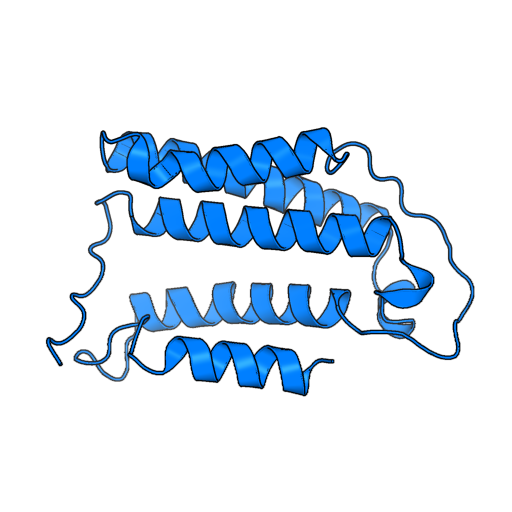 -7.075 4.557 -11.142 1.00 92.81 92 VAL A CA 1
ATOM 707 C C . VAL A 1 92 ? -7.044 5.653 -12.208 1.00 92.81 92 VAL A C 1
ATOM 709 O O . VAL A 1 92 ? -6.825 5.344 -13.376 1.00 92.81 92 VAL A O 1
ATOM 712 N N . ILE A 1 93 ? -7.219 6.922 -11.822 1.00 92.88 93 ILE A N 1
ATOM 713 C CA . ILE A 1 93 ? -7.178 8.067 -12.751 1.00 92.88 93 ILE A CA 1
ATOM 714 C C . ILE A 1 93 ? -5.805 8.188 -13.423 1.00 92.88 93 ILE A C 1
ATOM 716 O O . ILE A 1 93 ? -5.728 8.494 -14.609 1.00 92.88 93 ILE A O 1
ATOM 720 N N . LEU A 1 94 ? -4.729 7.918 -12.682 1.00 89.81 94 LEU A N 1
ATOM 721 C CA . LEU A 1 94 ? -3.357 7.897 -13.199 1.00 89.81 94 LEU A CA 1
ATOM 722 C C . LEU A 1 94 ? -3.037 6.642 -14.028 1.00 89.81 94 LEU A C 1
ATOM 724 O O . LEU A 1 94 ? -1.902 6.473 -14.470 1.00 89.81 94 LEU A O 1
ATOM 728 N N . GLY A 1 95 ? -4.026 5.777 -14.256 1.00 87.19 95 GLY A N 1
ATOM 729 C CA . GLY A 1 95 ? -3.931 4.661 -15.181 1.00 87.19 95 GLY A CA 1
ATOM 730 C C . GLY A 1 95 ? -3.623 3.316 -14.540 1.00 87.19 95 GLY A C 1
ATOM 731 O O . GLY A 1 95 ? -3.315 2.400 -15.284 1.00 87.19 95 GLY A O 1
ATOM 732 N N . ALA A 1 96 ? -3.741 3.130 -13.217 1.00 86.25 96 ALA A N 1
ATOM 733 C CA . ALA A 1 96 ? -3.412 1.852 -12.553 1.00 86.25 96 ALA A CA 1
ATOM 734 C C . ALA A 1 96 ? -4.055 0.601 -13.184 1.00 86.25 96 ALA A C 1
ATOM 736 O O . ALA A 1 96 ? -3.517 -0.492 -13.048 1.00 86.25 96 ALA A O 1
ATOM 737 N N . LEU A 1 97 ? -5.215 0.755 -13.834 1.00 84.19 97 LEU A N 1
ATOM 738 C CA . LEU A 1 97 ? -5.965 -0.332 -14.479 1.00 84.19 97 LEU A CA 1
ATOM 739 C C . LEU A 1 97 ? -5.649 -0.506 -15.972 1.00 84.19 97 LEU A C 1
ATOM 741 O O . LEU A 1 97 ? -6.105 -1.467 -16.577 1.00 84.19 97 LEU A O 1
ATOM 745 N N . SER A 1 98 ? -4.935 0.445 -16.570 1.00 81.88 98 SER A N 1
ATOM 746 C CA . SER A 1 98 ? -4.610 0.504 -18.000 1.00 81.88 98 SER A CA 1
ATOM 747 C C . SER A 1 98 ? -3.102 0.599 -18.234 1.00 81.88 98 SER A C 1
ATOM 749 O O . SER A 1 98 ? -2.656 1.095 -19.266 1.00 81.88 98 SER A O 1
ATOM 751 N N . VAL A 1 99 ? -2.313 0.228 -17.230 1.00 73.75 99 VAL A N 1
ATOM 752 C CA . VAL A 1 99 ? -0.867 0.135 -17.347 1.00 73.75 99 VAL A CA 1
ATOM 753 C C . VAL A 1 99 ? -0.556 -1.086 -18.204 1.00 73.75 99 VAL A C 1
ATOM 755 O O . VAL A 1 99 ? -0.945 -2.190 -17.847 1.00 73.75 99 VAL A O 1
ATOM 758 N N . GLU A 1 100 ? 0.172 -0.875 -19.295 1.00 70.12 100 GLU A N 1
ATOM 759 C CA . GLU A 1 100 ? 0.739 -1.949 -20.107 1.00 70.12 100 GLU A CA 1
ATOM 760 C C . GLU A 1 100 ? 2.242 -2.023 -19.840 1.00 70.12 100 GLU A C 1
ATOM 762 O O . GLU A 1 100 ? 2.980 -1.040 -20.009 1.00 70.12 100 GLU A O 1
ATOM 767 N N . GLY A 1 101 ? 2.718 -3.188 -19.409 1.00 64.69 101 GLY A N 1
ATOM 768 C CA . GLY A 1 101 ? 4.146 -3.405 -19.210 1.00 64.69 101 GLY A CA 1
ATOM 769 C C . GLY A 1 101 ? 4.934 -3.264 -20.522 1.00 64.69 101 GLY A C 1
ATOM 770 O O . GLY A 1 101 ? 4.704 -3.980 -21.498 1.00 64.69 101 GLY A O 1
ATOM 771 N N . ARG A 1 102 ? 5.941 -2.385 -20.553 1.00 66.38 102 ARG A N 1
ATOM 772 C CA . ARG A 1 102 ? 6.886 -2.292 -21.681 1.00 66.38 102 ARG A CA 1
ATOM 773 C C . ARG A 1 102 ? 8.180 -3.043 -21.377 1.00 66.38 102 ARG A C 1
ATOM 775 O O . ARG A 1 102 ? 8.663 -2.997 -20.248 1.00 66.38 102 ARG A O 1
ATOM 782 N N . ASP A 1 103 ? 8.762 -3.693 -22.383 1.00 63.66 103 ASP A N 1
ATOM 783 C CA . ASP A 1 103 ? 10.104 -4.266 -22.238 1.00 63.66 103 ASP A CA 1
ATOM 784 C C . ASP A 1 103 ? 11.144 -3.153 -22.287 1.00 63.66 103 ASP A C 1
ATOM 786 O O . ASP A 1 103 ? 11.086 -2.258 -23.133 1.00 63.66 103 ASP A O 1
ATOM 790 N N . VAL A 1 104 ? 12.096 -3.201 -21.362 1.00 63.88 104 VAL A N 1
ATOM 791 C CA . VAL A 1 104 ? 13.149 -2.195 -21.233 1.00 63.88 104 VAL A CA 1
ATOM 792 C C . VAL A 1 104 ? 14.497 -2.888 -21.189 1.00 63.88 104 VAL A C 1
ATOM 794 O O . VAL A 1 104 ? 14.703 -3.800 -20.388 1.00 63.88 104 VAL A O 1
ATOM 797 N N . ALA A 1 105 ? 15.425 -2.408 -22.017 1.00 62.81 105 ALA A N 1
ATOM 798 C CA . ALA A 1 105 ? 16.805 -2.875 -22.042 1.00 62.81 105 ALA A CA 1
ATOM 799 C C . ALA A 1 105 ? 17.496 -2.714 -20.672 1.00 62.81 105 ALA A C 1
ATOM 801 O O . ALA A 1 105 ? 17.105 -1.896 -19.834 1.00 62.81 105 ALA A O 1
ATOM 802 N N . LYS A 1 106 ? 18.544 -3.508 -20.432 1.00 61.03 106 LYS A N 1
ATOM 803 C CA . LYS A 1 106 ? 19.315 -3.448 -19.184 1.00 61.03 106 LYS A CA 1
ATOM 804 C C . LYS A 1 106 ? 19.930 -2.049 -19.031 1.00 61.03 106 LYS A C 1
ATOM 806 O O . LYS A 1 106 ? 20.748 -1.640 -19.849 1.00 61.03 106 LYS A O 1
ATOM 811 N N . SER A 1 107 ? 19.502 -1.319 -18.001 1.00 63.59 107 SER A N 1
ATOM 812 C CA . SER A 1 107 ? 20.088 -0.034 -17.604 1.00 63.59 107 SER A CA 1
ATOM 813 C C . SER A 1 107 ? 21.231 -0.291 -16.625 1.00 63.59 107 SER A C 1
ATOM 815 O O . SER A 1 107 ? 21.119 -1.173 -15.777 1.00 63.59 107 SER A O 1
ATOM 817 N N . SER A 1 108 ? 22.316 0.481 -16.721 1.00 63.16 108 SER A N 1
ATOM 818 C CA . SER A 1 108 ? 23.455 0.394 -15.796 1.00 63.16 108 SER A CA 1
ATOM 819 C C . SER A 1 108 ? 23.162 0.986 -14.414 1.00 63.16 108 SER A C 1
ATOM 821 O O . SER A 1 108 ? 23.943 0.783 -13.491 1.00 63.16 108 SER A O 1
ATOM 823 N N . TRP A 1 109 ? 22.077 1.754 -14.279 1.00 72.31 109 TRP A N 1
ATOM 824 C CA . TRP A 1 109 ? 21.665 2.381 -13.025 1.00 72.31 109 TRP A CA 1
ATOM 825 C C . TRP A 1 109 ? 20.147 2.303 -12.857 1.00 72.31 109 TRP A C 1
ATOM 827 O O . TRP A 1 109 ? 19.399 2.587 -13.798 1.00 72.31 109 TRP A O 1
ATOM 837 N N . HIS A 1 110 ? 19.710 1.927 -11.659 1.00 75.81 110 HIS A N 1
ATOM 838 C CA . HIS A 1 110 ? 18.312 1.842 -11.258 1.00 75.81 110 HIS A CA 1
ATOM 839 C C . HIS A 1 110 ? 18.175 2.195 -9.774 1.00 75.81 110 HIS A C 1
ATOM 841 O O . HIS A 1 110 ? 19.089 1.996 -8.980 1.00 75.81 110 HIS A O 1
ATOM 847 N N . PHE A 1 111 ? 17.010 2.709 -9.418 1.00 76.06 111 PHE A N 1
ATOM 848 C CA . PHE A 1 111 ? 16.561 3.029 -8.073 1.00 76.06 111 PHE A CA 1
ATOM 849 C C . PHE A 1 111 ? 15.526 1.951 -7.742 1.00 76.06 111 PHE A C 1
ATOM 851 O O . PHE A 1 111 ? 14.467 1.956 -8.361 1.00 76.06 111 PHE A O 1
ATOM 858 N N . GLY A 1 112 ? 15.860 0.960 -6.907 1.00 83.19 112 GLY A N 1
ATOM 859 C CA . GLY A 1 112 ? 15.104 -0.296 -6.700 1.00 83.19 112 GLY A CA 1
ATOM 860 C C . GLY A 1 112 ? 13.748 -0.141 -5.995 1.00 83.19 112 GLY A C 1
ATOM 861 O O . GLY A 1 112 ? 13.448 -0.838 -5.027 1.00 83.19 112 GLY A O 1
ATOM 862 N N . LEU A 1 113 ? 12.927 0.803 -6.455 1.00 86.25 113 LEU A N 1
ATOM 863 C CA . LEU A 1 113 ? 11.644 1.155 -5.867 1.00 86.25 113 LEU A CA 1
ATOM 864 C C . LEU A 1 113 ? 10.647 -0.003 -5.973 1.00 86.25 113 LEU A C 1
ATOM 866 O O . LEU A 1 113 ? 9.875 -0.225 -5.046 1.00 86.25 113 LEU A O 1
ATOM 870 N N . ASP A 1 114 ? 10.678 -0.760 -7.070 1.00 86.62 114 ASP A N 1
ATOM 871 C CA . ASP A 1 114 ? 9.894 -1.988 -7.228 1.00 86.62 114 ASP A CA 1
ATOM 872 C C . ASP A 1 114 ? 10.179 -3.018 -6.133 1.00 86.62 114 ASP A C 1
ATOM 874 O O . ASP A 1 114 ? 9.251 -3.507 -5.487 1.00 86.62 114 ASP A O 1
ATOM 878 N N . TRP A 1 115 ? 11.457 -3.291 -5.881 1.00 86.75 115 TRP A N 1
ATOM 879 C CA . TRP A 1 115 ? 11.895 -4.201 -4.835 1.00 86.75 115 TRP A CA 1
ATOM 880 C C . TRP A 1 115 ? 11.472 -3.698 -3.455 1.00 86.75 115 TRP A C 1
ATOM 882 O O . TRP A 1 115 ? 10.868 -4.444 -2.689 1.00 86.75 115 TRP A O 1
ATOM 892 N N . MET A 1 116 ? 11.685 -2.411 -3.174 1.00 91.25 116 MET A N 1
ATOM 893 C CA . MET A 1 116 ? 11.267 -1.791 -1.916 1.00 91.25 116 MET A CA 1
ATOM 894 C C . MET A 1 116 ? 9.751 -1.916 -1.678 1.00 91.25 116 MET A C 1
ATOM 896 O O . MET A 1 116 ? 9.325 -2.217 -0.565 1.00 91.25 116 MET A O 1
ATOM 900 N N . ILE A 1 117 ? 8.921 -1.683 -2.704 1.00 91.50 117 ILE A N 1
ATOM 901 C CA . ILE A 1 117 ? 7.455 -1.811 -2.613 1.00 91.50 117 ILE A CA 1
ATOM 902 C C . ILE A 1 117 ? 7.062 -3.254 -2.292 1.00 91.50 117 ILE A C 1
ATOM 904 O O . ILE A 1 117 ? 6.213 -3.477 -1.426 1.00 91.50 117 ILE A O 1
ATOM 908 N N . LEU A 1 118 ? 7.648 -4.220 -3.001 1.00 89.94 118 LEU A N 1
ATOM 909 C CA . LEU A 1 118 ? 7.335 -5.637 -2.837 1.00 89.94 118 LEU A CA 1
ATOM 910 C C . LEU A 1 118 ? 7.787 -6.165 -1.477 1.00 89.94 118 LEU A C 1
ATOM 912 O O . LEU A 1 118 ? 7.007 -6.848 -0.812 1.00 89.94 118 LEU A O 1
ATOM 916 N N . ASP A 1 119 ? 8.996 -5.811 -1.045 1.00 91.50 119 ASP A N 1
ATOM 917 C CA . ASP A 1 119 ? 9.507 -6.200 0.266 1.00 91.50 119 ASP A CA 1
ATOM 918 C C . ASP A 1 119 ? 8.663 -5.573 1.382 1.00 91.50 119 ASP A C 1
ATOM 920 O O . ASP A 1 119 ? 8.216 -6.273 2.290 1.00 91.50 119 ASP A O 1
ATOM 924 N N . LEU A 1 120 ? 8.296 -4.291 1.258 1.00 92.81 120 LEU A N 1
ATOM 925 C CA . LEU A 1 120 ? 7.420 -3.633 2.228 1.00 92.81 120 LEU A CA 1
ATOM 926 C C . LEU A 1 120 ? 6.038 -4.292 2.289 1.00 92.81 120 LEU A C 1
ATOM 928 O O . LEU A 1 120 ? 5.500 -4.505 3.378 1.00 92.81 120 LEU A O 1
ATOM 932 N N . LEU A 1 121 ? 5.453 -4.620 1.133 1.00 92.88 121 LEU A N 1
ATOM 933 C CA . LEU A 1 121 ? 4.177 -5.328 1.055 1.00 92.88 121 LEU A CA 1
ATOM 934 C C . LEU A 1 121 ? 4.266 -6.690 1.749 1.00 92.88 121 LEU A C 1
ATOM 936 O O . LEU A 1 121 ? 3.389 -7.018 2.550 1.00 92.88 121 LEU A O 1
ATOM 940 N N . LEU A 1 122 ? 5.319 -7.459 1.470 1.00 92.69 122 LEU A N 1
ATOM 941 C CA . LEU A 1 122 ? 5.541 -8.784 2.041 1.00 92.69 122 LEU A CA 1
ATOM 942 C C . LEU A 1 122 ? 5.748 -8.713 3.559 1.00 92.69 122 LEU A C 1
ATOM 944 O O . LEU A 1 122 ? 5.074 -9.425 4.309 1.00 92.69 122 LEU A O 1
ATOM 948 N N . MET A 1 123 ? 6.620 -7.815 4.019 1.00 91.94 123 MET A N 1
ATOM 949 C CA . MET A 1 123 ? 6.896 -7.593 5.437 1.00 91.94 123 MET A CA 1
ATOM 950 C C . MET A 1 123 ? 5.623 -7.203 6.186 1.00 91.94 123 MET A C 1
ATOM 952 O O . MET A 1 123 ? 5.280 -7.821 7.193 1.00 91.94 123 MET A O 1
ATOM 956 N N . VAL A 1 124 ? 4.857 -6.238 5.672 1.00 90.19 124 VAL A N 1
ATOM 957 C CA . VAL A 1 124 ? 3.591 -5.828 6.294 1.00 90.19 124 VAL A CA 1
ATOM 958 C C . VAL A 1 124 ? 2.574 -6.973 6.286 1.00 90.19 124 VAL A C 1
ATOM 960 O O . VAL A 1 124 ? 1.926 -7.212 7.306 1.00 90.19 124 VAL A O 1
ATOM 963 N N . ALA A 1 125 ? 2.448 -7.713 5.183 1.00 90.25 125 ALA A N 1
ATOM 964 C CA . ALA A 1 125 ? 1.504 -8.823 5.066 1.00 90.25 125 ALA A CA 1
ATOM 965 C C . ALA A 1 125 ? 1.814 -9.985 6.025 1.00 90.25 125 ALA A C 1
ATOM 967 O O . ALA A 1 125 ? 0.886 -10.648 6.486 1.00 90.25 125 ALA A O 1
ATOM 968 N N . ILE A 1 126 ? 3.088 -10.220 6.352 1.00 90.81 126 ILE A N 1
ATOM 969 C CA . ILE A 1 126 ? 3.510 -11.289 7.267 1.00 90.81 126 ILE A CA 1
ATOM 970 C C . ILE A 1 126 ? 3.522 -10.798 8.718 1.00 90.81 126 ILE A C 1
ATOM 972 O O . ILE A 1 126 ? 2.863 -11.382 9.585 1.00 90.81 126 ILE A O 1
ATOM 976 N N . PHE A 1 127 ? 4.255 -9.720 9.002 1.00 87.94 127 PHE A N 1
ATOM 977 C CA . PHE A 1 127 ? 4.538 -9.294 10.371 1.00 87.94 127 PHE A CA 1
ATOM 978 C C . PHE A 1 127 ? 3.349 -8.597 11.032 1.00 87.94 127 PHE A C 1
ATOM 980 O O . PHE A 1 127 ? 3.107 -8.823 12.216 1.00 87.94 127 PHE A O 1
ATOM 987 N N . VAL A 1 128 ? 2.528 -7.829 10.302 1.00 86.38 128 VAL A N 1
ATOM 988 C CA . VAL A 1 128 ? 1.384 -7.141 10.931 1.00 86.38 128 VAL A CA 1
ATOM 989 C C . VAL A 1 128 ? 0.325 -8.121 11.455 1.00 86.38 128 VAL A C 1
ATOM 991 O O . VAL A 1 128 ? -0.151 -7.902 12.581 1.00 86.38 128 VAL A O 1
ATOM 994 N N . PRO A 1 129 ? -0.074 -9.183 10.721 1.00 84.38 129 PRO A N 1
ATOM 995 C CA . PRO A 1 129 ? -0.937 -10.230 11.264 1.00 84.38 129 PRO A CA 1
ATOM 996 C C . PRO A 1 129 ? -0.258 -11.040 12.365 1.00 84.38 129 PRO A C 1
ATOM 998 O O . PRO A 1 129 ? -0.888 -11.284 13.394 1.00 84.38 129 PRO A O 1
ATOM 1001 N N . LEU A 1 130 ? 1.019 -11.401 12.200 1.00 86.44 130 LEU A N 1
ATOM 1002 C CA . LEU A 1 130 ? 1.762 -12.150 13.215 1.00 86.44 130 LEU A CA 1
ATOM 1003 C C . LEU A 1 130 ? 1.790 -11.395 14.549 1.00 86.44 130 LEU A C 1
ATOM 1005 O O . LEU A 1 130 ? 1.432 -11.959 15.578 1.00 86.44 130 LEU A O 1
ATOM 1009 N N . GLU A 1 131 ? 2.074 -10.095 14.536 1.00 83.62 131 GLU A N 1
ATOM 1010 C CA . GLU A 1 131 ? 2.002 -9.244 15.728 1.00 83.62 131 GLU A CA 1
ATOM 1011 C C . GLU A 1 131 ? 0.570 -8.999 16.224 1.00 83.62 131 GLU A C 1
ATOM 1013 O O . GLU A 1 131 ? 0.368 -8.636 17.383 1.00 83.62 131 GLU A O 1
ATOM 1018 N N . LEU A 1 132 ? -0.448 -9.138 15.363 1.00 79.06 132 LEU A N 1
ATOM 1019 C CA . LEU A 1 132 ? -1.846 -9.026 15.789 1.00 79.06 132 LEU A CA 1
ATOM 1020 C C . LEU A 1 132 ? -2.274 -10.236 16.616 1.00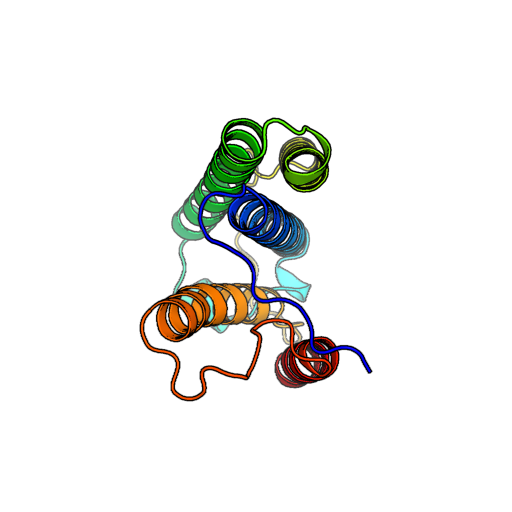 79.06 132 LEU A C 1
ATOM 1022 O O . LEU A 1 132 ? -2.919 -10.060 17.647 1.00 79.06 132 LEU A O 1
ATOM 1026 N N . PHE A 1 133 ? -1.957 -11.434 16.127 1.00 83.00 133 PHE A N 1
ATOM 1027 C CA . PHE A 1 133 ? -2.469 -12.693 16.664 1.00 83.00 133 PHE A CA 1
ATOM 1028 C C . PHE A 1 133 ? -1.508 -13.349 17.660 1.00 83.00 133 PHE A C 1
ATOM 1030 O O . PHE A 1 133 ? -1.966 -13.986 18.606 1.00 83.00 133 PHE A O 1
ATOM 1037 N N . PHE A 1 134 ? -0.198 -13.149 17.496 1.00 85.12 134 PHE A N 1
ATOM 1038 C CA . PHE A 1 134 ? 0.859 -13.747 18.317 1.00 85.12 134 PHE A CA 1
ATOM 1039 C C . PHE A 1 134 ? 1.874 -12.698 18.818 1.00 85.12 134 PHE A C 1
ATOM 1041 O O . PHE A 1 134 ? 3.077 -12.826 18.575 1.00 85.12 134 PHE A O 1
ATOM 1048 N N . PRO A 1 135 ? 1.432 -11.634 19.521 1.00 81.88 135 PRO A N 1
ATOM 1049 C CA . PRO A 1 135 ? 2.344 -10.622 20.044 1.00 81.88 135 PRO A CA 1
ATOM 1050 C C . PRO A 1 135 ? 3.278 -11.210 21.111 1.00 81.88 135 PRO A C 1
ATOM 1052 O O . PRO A 1 135 ? 2.825 -11.700 22.145 1.00 81.88 135 PRO A O 1
ATOM 1055 N N . LYS A 1 136 ? 4.596 -11.084 20.906 1.00 81.69 136 LYS A N 1
ATOM 1056 C CA . LYS A 1 136 ? 5.603 -11.419 21.931 1.00 81.69 136 LYS A CA 1
ATOM 1057 C C . LYS A 1 136 ? 5.553 -10.451 23.121 1.00 81.69 136 LYS A C 1
ATOM 1059 O O . LYS A 1 136 ? 5.739 -10.873 24.257 1.00 81.69 136 LYS A O 1
ATOM 1064 N N . ASN A 1 137 ? 5.296 -9.166 22.860 1.00 79.31 137 ASN A N 1
ATOM 1065 C CA . ASN A 1 137 ? 5.119 -8.133 23.880 1.00 79.31 137 ASN A CA 1
ATOM 1066 C C . ASN A 1 137 ? 3.732 -7.485 23.742 1.00 79.31 137 ASN A C 1
ATOM 1068 O O . ASN A 1 137 ? 3.425 -6.851 22.734 1.00 79.31 137 ASN A O 1
ATOM 1072 N N . ASN A 1 138 ? 2.882 -7.649 24.757 1.00 72.88 138 ASN A N 1
ATOM 1073 C CA . ASN A 1 138 ? 1.508 -7.144 24.735 1.00 72.88 138 ASN A CA 1
ATOM 1074 C C . ASN A 1 138 ? 1.395 -5.637 24.995 1.00 72.88 138 ASN A C 1
ATOM 1076 O O . ASN A 1 138 ? 0.405 -5.033 24.574 1.00 72.88 138 ASN A O 1
ATOM 1080 N N . GLU A 1 139 ? 2.392 -5.038 25.647 1.00 73.88 139 GLU A N 1
ATOM 1081 C CA . GLU A 1 139 ? 2.394 -3.605 25.965 1.00 73.88 139 GLU A CA 1
ATOM 1082 C C . GLU A 1 139 ? 2.878 -2.744 24.795 1.00 73.88 139 GLU A C 1
ATOM 1084 O O . GLU A 1 139 ? 2.559 -1.558 24.711 1.00 73.88 139 GLU A O 1
ATOM 1089 N N . GLN A 1 140 ? 3.600 -3.344 23.847 1.00 69.94 140 GLN A N 1
ATOM 1090 C CA . GLN A 1 140 ? 4.061 -2.647 22.657 1.00 69.94 140 GLN A CA 1
ATOM 1091 C C . GLN A 1 140 ? 2.922 -2.509 21.643 1.00 69.94 140 GLN A C 1
ATOM 1093 O O . GLN A 1 140 ? 2.236 -3.469 21.272 1.00 69.94 140 GLN A O 1
ATOM 1098 N N . THR A 1 141 ? 2.703 -1.276 21.192 1.00 72.56 141 THR A N 1
ATOM 1099 C CA . THR A 1 141 ? 1.762 -0.995 20.106 1.00 72.56 141 THR A CA 1
ATOM 1100 C C . THR A 1 141 ? 2.470 -1.038 18.763 1.00 72.56 141 THR A C 1
ATOM 1102 O O . THR A 1 141 ? 3.651 -0.741 18.674 1.00 72.56 141 THR A O 1
ATOM 1105 N N . LYS A 1 142 ? 1.737 -1.387 17.704 1.00 70.94 142 LYS A N 1
ATOM 1106 C CA . LYS A 1 142 ? 2.288 -1.493 16.342 1.00 70.94 142 LYS A CA 1
ATOM 1107 C C . LYS A 1 142 ? 2.819 -0.153 15.841 1.00 70.94 142 LYS A C 1
ATOM 1109 O O . LYS A 1 142 ? 3.931 -0.055 15.348 1.00 70.94 142 LYS A O 1
ATOM 1114 N N . PHE A 1 143 ? 2.049 0.905 16.086 1.00 70.31 143 PHE A N 1
ATOM 1115 C CA . PHE A 1 143 ? 2.475 2.291 15.901 1.00 70.31 143 PHE A CA 1
ATOM 1116 C C . PHE A 1 143 ? 3.199 2.803 17.155 1.00 70.31 143 PHE A C 1
ATOM 1118 O O . PHE A 1 143 ? 2.796 3.799 17.760 1.00 70.31 143 PHE A O 1
ATOM 1125 N N . HIS A 1 144 ? 4.238 2.085 17.578 1.00 75.62 144 HIS A N 1
ATOM 1126 C CA . HIS A 1 144 ? 5.155 2.544 18.620 1.00 75.62 144 HIS A CA 1
ATOM 1127 C C . HIS A 1 144 ? 5.876 3.816 18.157 1.00 75.62 144 HIS A C 1
ATOM 1129 O O . HIS A 1 144 ? 5.957 4.066 16.965 1.00 75.62 144 HIS A O 1
ATOM 1135 N N . GLU A 1 145 ? 6.387 4.643 19.065 1.00 76.06 145 GLU A N 1
ATOM 1136 C CA . GLU A 1 145 ? 6.867 5.993 18.712 1.00 76.06 145 GLU A CA 1
ATOM 1137 C C . GLU A 1 145 ? 7.924 6.026 17.594 1.00 76.06 145 GLU A C 1
ATOM 1139 O O . GLU A 1 145 ? 7.952 6.972 16.807 1.00 76.06 145 GLU A O 1
ATOM 1144 N N . GLU A 1 146 ? 8.720 4.964 17.475 1.00 82.25 146 GLU A N 1
ATOM 1145 C CA . GLU A 1 146 ? 9.823 4.848 16.520 1.00 82.25 146 GLU A CA 1
ATOM 1146 C C . GLU A 1 146 ? 9.424 4.266 15.155 1.00 82.25 146 GLU A C 1
ATOM 1148 O O . GLU A 1 146 ? 10.261 4.216 14.260 1.00 82.25 146 GLU A O 1
ATOM 1153 N N . TRP A 1 147 ? 8.143 3.950 14.909 1.00 83.56 147 TRP A N 1
ATOM 1154 C CA . TRP A 1 147 ? 7.701 3.341 13.639 1.00 83.56 147 TRP A CA 1
ATOM 1155 C C . TRP A 1 147 ? 8.111 4.150 12.393 1.00 83.56 147 TRP A C 1
ATOM 1157 O O . TRP A 1 147 ? 8.312 3.607 11.307 1.00 83.56 147 TRP A O 1
ATOM 1167 N N . ARG A 1 148 ? 8.227 5.478 12.532 1.00 85.19 148 ARG A N 1
ATOM 1168 C CA . ARG A 1 148 ? 8.681 6.380 11.458 1.00 85.19 148 ARG A CA 1
ATOM 1169 C C . ARG A 1 148 ? 10.170 6.230 11.180 1.00 85.19 148 ARG A C 1
ATOM 1171 O O . ARG A 1 148 ? 10.590 6.330 10.030 1.00 85.19 148 ARG A O 1
ATOM 1178 N N . THR A 1 149 ? 10.945 6.028 12.238 1.00 86.88 149 THR A N 1
ATOM 1179 C CA . THR A 1 149 ? 12.380 5.775 12.177 1.00 86.88 149 THR A CA 1
ATOM 1180 C C . THR A 1 149 ? 12.619 4.450 11.464 1.00 86.88 149 THR A C 1
ATOM 1182 O O . THR A 1 149 ? 13.374 4.433 10.496 1.00 86.88 149 THR A O 1
ATOM 1185 N N . ASP A 1 150 ? 11.881 3.399 11.827 1.00 85.81 150 ASP A N 1
ATOM 1186 C CA . ASP A 1 150 ? 11.945 2.092 11.159 1.00 85.81 150 ASP A CA 1
ATOM 1187 C C . ASP A 1 150 ? 11.644 2.198 9.664 1.00 85.81 150 ASP A C 1
ATOM 1189 O O . ASP A 1 150 ? 12.417 1.714 8.840 1.00 85.81 150 ASP A O 1
ATOM 1193 N N . LEU A 1 151 ? 10.562 2.895 9.294 1.00 87.06 151 LEU A N 1
ATOM 1194 C CA . LEU A 1 151 ? 10.218 3.105 7.887 1.00 87.06 151 LEU A CA 1
ATOM 1195 C C . LEU A 1 151 ? 11.303 3.901 7.145 1.00 87.06 151 LEU A C 1
ATOM 1197 O O . LEU A 1 151 ? 11.578 3.633 5.980 1.00 87.06 151 LEU A O 1
ATOM 1201 N N . THR A 1 152 ? 11.938 4.867 7.809 1.00 88.12 152 THR A N 1
ATOM 1202 C CA . THR A 1 152 ? 13.023 5.656 7.210 1.00 88.12 152 THR A CA 1
ATOM 1203 C C . THR A 1 152 ? 14.252 4.789 6.955 1.00 88.12 152 THR A C 1
ATOM 1205 O O . THR A 1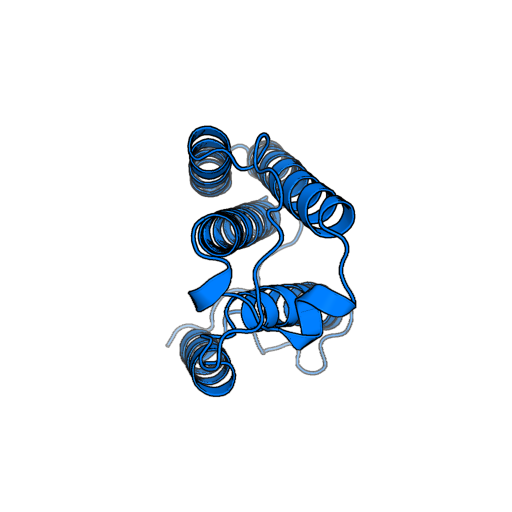 152 ? 14.790 4.809 5.850 1.00 88.12 152 THR A O 1
ATOM 1208 N N . TYR A 1 153 ? 14.670 3.991 7.941 1.00 90.06 153 TYR A N 1
ATOM 1209 C CA . TYR A 1 153 ? 15.773 3.044 7.774 1.00 90.06 153 TYR A CA 1
ATOM 1210 C C . TYR A 1 153 ? 15.460 1.990 6.716 1.00 90.06 153 TYR A C 1
ATOM 1212 O O . TYR A 1 153 ? 16.337 1.662 5.920 1.00 90.06 153 TYR A O 1
ATOM 1220 N N . PHE A 1 154 ? 14.217 1.509 6.667 1.00 90.12 154 PHE A N 1
ATOM 1221 C CA . PHE A 1 154 ? 13.748 0.596 5.633 1.00 90.12 154 PHE A CA 1
ATOM 1222 C C . PHE A 1 154 ? 13.939 1.203 4.242 1.00 90.12 154 PHE A C 1
ATOM 1224 O O . PHE A 1 154 ? 14.602 0.602 3.404 1.00 90.12 154 PHE A O 1
ATOM 1231 N N . VAL A 1 155 ? 13.430 2.417 4.019 1.00 88.25 155 VAL A N 1
ATOM 1232 C CA . VAL A 1 155 ? 13.543 3.107 2.728 1.00 88.25 155 VAL A CA 1
ATOM 1233 C C . VAL A 1 155 ? 15.008 3.353 2.360 1.00 88.25 155 VAL A C 1
ATOM 1235 O O . VAL A 1 155 ? 15.415 3.013 1.258 1.00 88.25 155 VAL A O 1
ATOM 1238 N N . ILE A 1 156 ? 15.827 3.875 3.278 1.00 88.75 156 ILE A N 1
ATOM 1239 C CA . ILE A 1 156 ? 17.248 4.160 3.007 1.00 88.75 156 ILE A CA 1
ATOM 1240 C C . ILE A 1 156 ? 18.043 2.882 2.708 1.00 88.75 156 ILE A C 1
ATOM 1242 O O . ILE A 1 156 ? 18.951 2.918 1.893 1.00 88.75 156 ILE A O 1
ATOM 1246 N N . SER A 1 157 ? 17.721 1.757 3.349 1.00 86.88 157 SER A N 1
ATOM 1247 C CA . SER A 1 157 ? 18.464 0.505 3.136 1.00 86.88 157 SER A CA 1
ATOM 1248 C C . SER A 1 157 ? 18.141 -0.174 1.800 1.00 86.88 157 SER A C 1
ATOM 1250 O O . SER A 1 157 ? 18.876 -1.069 1.391 1.00 86.88 157 SER A O 1
ATOM 1252 N N . HIS A 1 158 ? 17.043 0.217 1.146 1.00 82.94 158 HIS A N 1
ATOM 1253 C CA . HIS A 1 158 ? 16.568 -0.367 -0.113 1.00 82.94 158 HIS A CA 1
ATOM 1254 C C . HIS A 1 158 ? 16.854 0.499 -1.350 1.00 82.94 158 HIS A C 1
ATOM 1256 O O . HIS A 1 158 ? 16.677 0.018 -2.470 1.00 82.94 158 HIS A O 1
ATOM 1262 N N . LEU A 1 159 ? 17.248 1.762 -1.155 1.00 77.88 159 LEU A N 1
ATOM 1263 C CA . LEU A 1 159 ? 17.522 2.746 -2.207 1.00 77.88 159 LEU A CA 1
ATOM 1264 C C . LEU A 1 159 ? 19.023 2.946 -2.413 1.00 77.88 159 LEU A C 1
ATOM 1266 O O . LEU A 1 159 ? 19.414 3.093 -3.593 1.00 77.88 159 LEU A O 1
#

Sequence (159 aa):
MSPNKRLVVGQGQISGYISIFLAVLALLGILCFHYPEKLTTPEFREIYTKDSMEVLMLGGVIASFFFAALSVVLSKKLKWGWPGFALAALAVILGALSVEGRDVAKSSWHFGLDWMILDLLLMVAIFVPLELFFPKNNEQTKFHEEWRTDLTYFVISHL

Foldseek 3Di:
DPQDDADDPLLLLVLLVLLQLLLVLLQLVLVCLVCVLAAADPVVPVVDDQVNSLVVSVVSLVSSLVSLVSSCVRNVDNVSSVNSNVSSVVSVVSPSNPRGHDDDDHHPHYQHSVVLSVVVVVCCVPVVVCCVPPNPDPSDHPPHVCVVVVVVCSNVVRD

pLDDT: mean 83.09, std 10.47, range [42.75, 95.62]

Secondary structure (DSSP, 8-state):
-PPPPPPPTTSSHHHHHHHHHHHHHHHHHHHHHHSHHHHS-HHHHHHS-HHHHHHHHHHHHHHHHHHHHHHHHHHS-GGGTHHHHHHHHHHHHTTTTS--PPP----S----HHHHHHHHHHHHHHHHHHHHHS-S-SS--TT-TTHHHHHHHHHHHH-